Protein AF-A0A968NN90-F1 (afdb_monomer_lite)

Radius of gyration: 11.65 Å; chains: 1; bounding box: 23×21×32 Å

Secondary structure (DSSP, 8-state):
-HHHHHHHIIIIIT--EEEEEEETTTEEEEEEE--S--

Foldseek 3Di:
DVVVVVQCCLCVVQVKDWDWDQDPPPGIDIDIGGDPPD

pLDDT: mean 94.3, std 5.68, range [69.56, 97.94]

Structure (mmCIF, N/CA/C/O backbone):
data_AF-A0A968NN90-F1
#
_entry.id   AF-A0A968NN90-F1
#
loop_
_atom_site.group_PDB
_atom_site.id
_atom_site.type_symbol
_atom_site.label_atom_id
_atom_site.label_alt_id
_atom_site.label_comp_id
_atom_site.label_asym_id
_atom_site.label_entity_id
_atom_site.label_seq_id
_atom_site.pdbx_PDB_ins_code
_atom_site.Cartn_x
_atom_site.Cartn_y
_atom_site.Cartn_z
_atom_site.occupancy
_atom_site.B_iso_or_equiv
_atom_site.auth_seq_id
_atom_site.auth_comp_id
_atom_site.auth_asym_id
_atom_site.auth_atom_id
_atom_site.pdbx_PDB_model_num
ATOM 1 N N . M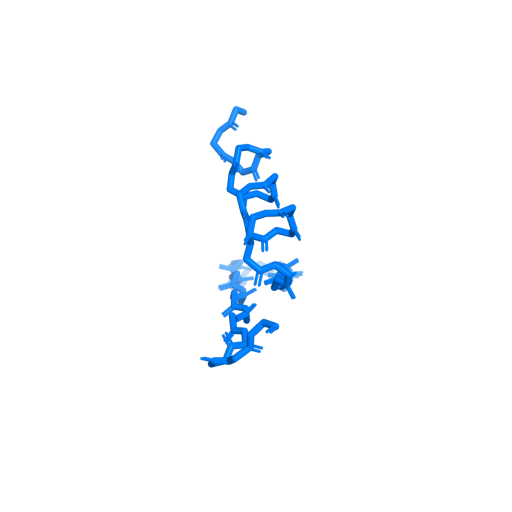ET A 1 1 ? 0.111 15.054 0.060 1.00 73.50 1 MET A N 1
ATOM 2 C CA . MET A 1 1 ? -1.097 15.411 0.835 1.00 73.50 1 MET A CA 1
ATOM 3 C C . MET A 1 1 ? -2.107 14.265 0.827 1.00 73.50 1 MET A C 1
ATOM 5 O O . MET A 1 1 ? -2.249 13.635 1.860 1.00 73.50 1 MET A O 1
ATOM 9 N N . GLY A 1 2 ? -2.724 13.921 -0.315 1.00 89.81 2 GLY A N 1
ATOM 10 C CA . GLY A 1 2 ? -3.803 12.914 -0.373 1.00 89.81 2 GLY A CA 1
ATOM 11 C C . GLY A 1 2 ? -3.460 11.539 0.217 1.00 89.81 2 GLY A C 1
ATOM 12 O O . GLY A 1 2 ? -4.138 11.095 1.132 1.00 89.81 2 GLY A O 1
ATOM 13 N N . LEU A 1 3 ? -2.365 10.907 -0.225 1.00 91.25 3 LEU A N 1
ATOM 14 C CA . LEU A 1 3 ? -1.973 9.570 0.258 1.00 91.25 3 LEU A CA 1
ATOM 15 C C . LEU A 1 3 ? -1.649 9.517 1.756 1.00 91.25 3 LEU A C 1
ATOM 17 O O . LEU A 1 3 ? -1.947 8.519 2.400 1.00 91.25 3 LEU A O 1
ATOM 21 N N . ALA A 1 4 ? -1.076 10.585 2.315 1.00 91.88 4 ALA A N 1
ATOM 22 C CA . ALA A 1 4 ? -0.776 10.646 3.745 1.00 91.88 4 ALA A CA 1
ATOM 23 C C . ALA A 1 4 ? -2.064 10.696 4.583 1.00 91.88 4 ALA A C 1
ATOM 25 O O . ALA A 1 4 ? -2.171 9.990 5.578 1.00 91.88 4 ALA A O 1
ATOM 26 N N . ILE A 1 5 ? -3.063 11.466 4.133 1.00 95.25 5 ILE A N 1
ATOM 27 C CA . ILE A 1 5 ? -4.387 11.523 4.770 1.00 95.25 5 ILE A CA 1
ATOM 28 C C . ILE A 1 5 ? -5.088 10.166 4.648 1.00 95.25 5 ILE A C 1
ATOM 30 O O . ILE A 1 5 ? -5.626 9.665 5.630 1.00 95.25 5 ILE A O 1
ATOM 34 N N . CYS A 1 6 ? -5.045 9.541 3.466 1.00 95.00 6 CYS A N 1
ATOM 35 C CA . CYS A 1 6 ? -5.598 8.203 3.271 1.00 95.00 6 CYS A CA 1
ATOM 36 C C . CYS A 1 6 ? -4.944 7.188 4.210 1.00 95.00 6 CYS A C 1
ATOM 38 O O . CYS A 1 6 ? -5.658 6.456 4.882 1.00 95.00 6 CYS A O 1
ATOM 40 N N . TYR A 1 7 ? -3.612 7.171 4.300 1.00 95.12 7 TYR A N 1
ATOM 41 C CA . TYR A 1 7 ? -2.895 6.265 5.195 1.00 95.12 7 TYR A CA 1
ATOM 42 C C . TYR A 1 7 ? -3.324 6.465 6.651 1.00 95.12 7 TYR A C 1
ATOM 44 O O . TYR A 1 7 ? -3.633 5.490 7.332 1.00 95.12 7 TYR A O 1
ATOM 52 N N . GLN A 1 8 ? -3.413 7.720 7.100 1.00 95.75 8 GLN A N 1
ATOM 53 C CA . GLN A 1 8 ? -3.837 8.046 8.457 1.00 95.75 8 GLN A CA 1
ATOM 54 C C . GLN A 1 8 ? -5.255 7.531 8.746 1.00 95.75 8 GLN A C 1
ATOM 56 O O . GLN A 1 8 ? -5.471 6.833 9.728 1.00 95.75 8 GLN A O 1
ATOM 61 N N . ILE A 1 9 ? -6.217 7.800 7.861 1.00 95.81 9 ILE A N 1
ATOM 62 C CA . ILE A 1 9 ? -7.602 7.332 8.020 1.00 95.81 9 ILE A CA 1
ATOM 63 C C . ILE A 1 9 ? -7.669 5.797 8.014 1.00 95.81 9 ILE A C 1
ATOM 65 O O . ILE A 1 9 ? -8.280 5.198 8.896 1.00 95.81 9 ILE A O 1
ATOM 69 N N . ILE A 1 10 ? -7.023 5.153 7.039 1.00 96.62 10 ILE A N 1
ATOM 70 C CA . ILE A 1 10 ? -7.064 3.697 6.857 1.00 96.62 10 ILE A CA 1
ATOM 71 C C . ILE A 1 10 ? -6.454 2.980 8.066 1.00 96.62 10 ILE A C 1
ATOM 73 O O . ILE A 1 10 ? -7.050 2.037 8.577 1.00 96.62 10 ILE A O 1
ATOM 77 N N . THR A 1 11 ? -5.296 3.432 8.545 1.00 95.19 11 THR A N 1
ATOM 78 C CA . THR A 1 11 ? -4.571 2.753 9.629 1.00 95.19 11 THR A CA 1
ATOM 79 C C . THR A 1 11 ? -5.081 3.133 11.016 1.00 95.19 11 THR A C 1
ATOM 81 O O . THR A 1 11 ? -5.316 2.249 11.834 1.00 95.19 11 THR A O 1
ATOM 84 N N . GLU A 1 12 ? -5.301 4.422 11.291 1.00 95.81 12 GLU A N 1
ATOM 85 C CA . GLU A 1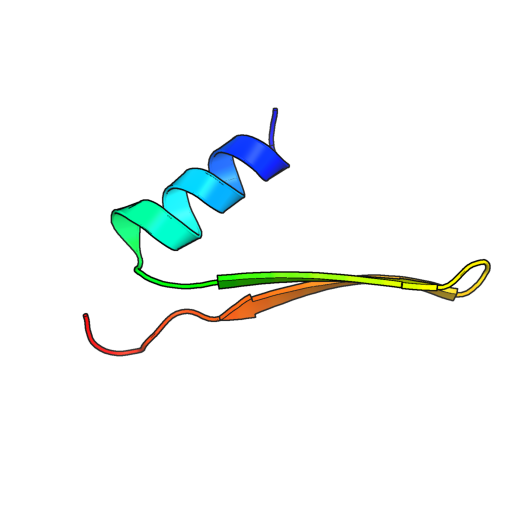 12 ? -5.645 4.894 12.6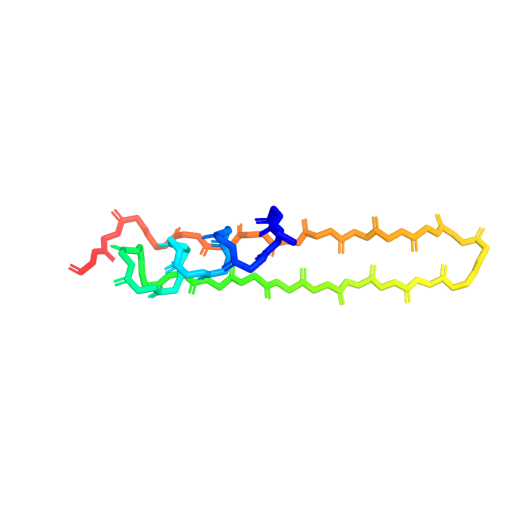39 1.00 95.81 12 GLU A CA 1
ATOM 86 C C . GLU A 1 12 ? -7.137 4.755 12.949 1.00 95.81 12 GLU A C 1
ATOM 88 O O . GLU A 1 12 ? -7.492 4.361 14.056 1.00 95.81 12 GLU A O 1
A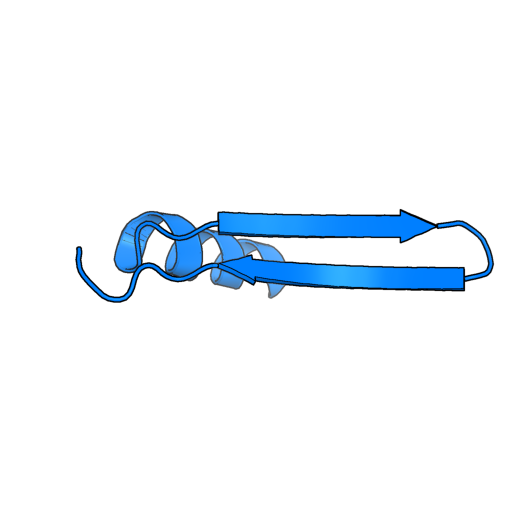TOM 93 N N . GLN A 1 13 ? -8.021 5.070 11.995 1.00 95.06 13 GLN A N 1
ATOM 94 C CA . GLN A 1 13 ? -9.472 5.024 12.233 1.00 95.06 13 GLN A CA 1
ATOM 95 C C . GLN A 1 13 ? -10.073 3.670 11.873 1.00 95.06 13 GLN A C 1
ATOM 97 O O . GLN A 1 13 ? -11.028 3.226 12.510 1.00 95.06 13 GLN A O 1
ATOM 102 N N . HIS A 1 14 ? -9.536 3.025 10.834 1.00 95.75 14 HIS A N 1
ATOM 103 C CA . HIS A 1 14 ? -10.097 1.782 10.322 1.00 95.75 14 HIS A CA 1
ATOM 104 C C . HIS A 1 14 ? -9.332 0.516 10.704 1.00 95.75 14 HIS A C 1
ATOM 106 O O . HIS A 1 14 ? -9.851 -0.566 10.439 1.00 95.75 14 HIS A O 1
ATOM 112 N N . GLN A 1 15 ? -8.144 0.638 11.314 1.00 96.12 15 GLN A N 1
ATOM 113 C CA . GLN A 1 15 ? -7.240 -0.489 11.601 1.00 96.12 15 GLN A CA 1
ATOM 114 C C . GLN A 1 15 ? -6.963 -1.355 10.357 1.00 96.12 15 GLN A C 1
ATOM 116 O O . GLN A 1 15 ? -6.727 -2.559 10.439 1.00 96.12 15 GLN A O 1
ATOM 121 N N . GLY A 1 16 ? -7.036 -0.729 9.185 1.00 96.00 16 GLY A N 1
ATOM 122 C CA . GLY A 1 16 ? -6.773 -1.334 7.894 1.00 96.00 16 GLY A CA 1
ATOM 123 C C . GLY A 1 16 ? -5.328 -1.153 7.448 1.00 96.00 16 GLY A C 1
ATOM 124 O O . GLY A 1 16 ? -4.476 -0.647 8.179 1.00 96.00 16 GLY A O 1
ATOM 125 N N . SER A 1 17 ? -5.056 -1.528 6.201 1.00 96.31 17 SER A N 1
ATOM 126 C CA . SER A 1 17 ? -3.750 -1.368 5.560 1.00 96.31 17 SER A CA 1
ATOM 127 C C . SER A 1 17 ? -3.869 -0.761 4.162 1.00 96.31 17 SER A C 1
ATOM 129 O O . SER A 1 17 ? -4.898 -0.877 3.494 1.00 96.31 17 SER A O 1
ATOM 131 N N . LEU A 1 18 ? -2.795 -0.094 3.730 1.00 95.56 18 LEU A N 1
ATOM 132 C CA . LEU A 1 18 ? -2.612 0.426 2.377 1.00 95.56 18 LEU A CA 1
ATOM 133 C C . LEU A 1 18 ? -1.282 -0.102 1.832 1.00 95.56 18 LEU A C 1
ATOM 135 O O . LEU A 1 18 ? -0.223 0.217 2.370 1.00 95.56 18 LEU A O 1
ATOM 139 N N . GLU A 1 19 ? -1.339 -0.863 0.746 1.00 95.38 19 GLU A N 1
ATOM 140 C CA . GLU A 1 19 ? -0.176 -1.418 0.054 1.00 95.38 19 GLU A CA 1
ATOM 141 C C . GLU A 1 19 ? -0.044 -0.800 -1.341 1.00 95.38 19 GLU A C 1
ATOM 143 O O . GLU A 1 19 ? -1.040 -0.467 -1.986 1.00 95.38 19 GLU A O 1
ATOM 148 N N . CYS A 1 20 ? 1.194 -0.623 -1.804 1.00 95.06 20 CYS A N 1
ATOM 149 C CA . CYS A 1 20 ? 1.506 -0.049 -3.109 1.00 95.06 20 CYS A CA 1
ATOM 150 C C . CYS A 1 20 ? 2.385 -1.018 -3.894 1.00 95.06 20 CYS A C 1
ATOM 152 O O . CYS A 1 20 ? 3.521 -1.295 -3.504 1.00 95.06 20 CYS A O 1
ATOM 154 N N . PHE A 1 21 ? 1.867 -1.490 -5.021 1.00 97.25 21 PHE A N 1
ATOM 155 C CA . PHE A 1 21 ? 2.580 -2.333 -5.964 1.00 97.25 21 PHE A CA 1
ATOM 156 C C . PHE A 1 21 ? 2.832 -1.512 -7.221 1.00 97.25 21 PHE A C 1
ATOM 158 O O . PHE A 1 21 ? 1.910 -1.184 -7.960 1.00 97.25 21 PHE A O 1
ATOM 165 N N . SER A 1 22 ? 4.083 -1.129 -7.459 1.00 96.75 22 SER A N 1
ATOM 166 C CA . SER A 1 22 ? 4.460 -0.384 -8.658 1.00 96.75 22 SER A CA 1
ATOM 167 C C . SER A 1 22 ? 5.430 -1.203 -9.483 1.00 96.75 22 SER A C 1
ATOM 169 O O . SER A 1 22 ? 6.438 -1.688 -8.970 1.00 96.75 22 SER A O 1
ATOM 171 N N . GLU A 1 23 ? 5.131 -1.338 -10.771 1.00 97.94 23 GLU A N 1
ATOM 172 C CA . GLU A 1 23 ? 6.023 -1.977 -11.721 1.00 97.94 23 GLU A CA 1
ATOM 173 C C . GLU A 1 23 ? 6.308 -1.034 -12.893 1.00 97.94 23 GLU A C 1
ATOM 175 O O . GLU A 1 23 ? 5.413 -0.471 -13.538 1.00 97.94 23 GLU A O 1
ATOM 180 N N . PHE A 1 24 ? 7.599 -0.866 -13.181 1.00 96.56 24 PHE A N 1
ATOM 181 C CA . PHE A 1 24 ? 8.065 -0.006 -14.257 1.00 96.56 24 PHE A CA 1
ATOM 182 C C . PHE A 1 24 ? 7.430 -0.408 -15.595 1.00 96.56 24 PHE A C 1
ATOM 184 O O . PHE A 1 24 ? 7.425 -1.579 -15.965 1.00 96.56 24 PHE A O 1
ATOM 191 N N . LYS A 1 25 ? 6.906 0.580 -16.333 1.00 96.69 25 LYS A N 1
ATOM 192 C CA . LYS A 1 25 ? 6.163 0.411 -17.599 1.00 96.69 25 LYS A CA 1
ATOM 193 C C . LYS A 1 25 ? 4.836 -0.365 -17.516 1.00 96.69 25 LYS A C 1
ATOM 195 O O . LYS A 1 25 ? 4.198 -0.504 -18.555 1.00 96.69 25 LYS A O 1
ATOM 200 N N . LYS A 1 26 ? 4.386 -0.815 -16.340 1.00 96.69 26 LYS A N 1
ATOM 201 C CA . LYS A 1 26 ? 3.051 -1.421 -16.161 1.00 96.69 26 LYS A CA 1
ATOM 202 C C . LYS A 1 26 ? 2.088 -0.529 -15.388 1.00 96.69 26 LYS A C 1
ATOM 204 O O . LYS A 1 26 ? 0.899 -0.530 -15.682 1.00 96.69 26 LYS A O 1
ATOM 209 N N . GLY A 1 27 ? 2.612 0.275 -14.467 1.00 97.12 27 GLY A N 1
ATOM 210 C CA . GLY A 1 27 ? 1.830 1.226 -13.687 1.00 97.12 27 GLY A CA 1
ATOM 211 C C . GLY A 1 27 ? 1.956 0.97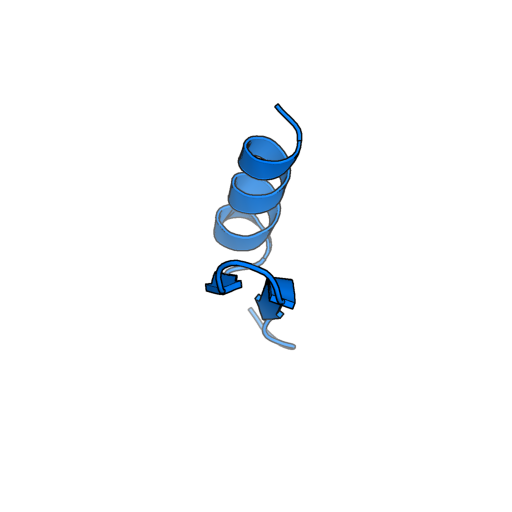4 -12.192 1.00 97.12 27 GLY A C 1
ATOM 212 O O . GLY A 1 27 ? 2.926 0.376 -11.724 1.00 97.12 27 GLY A O 1
ATOM 213 N N . THR A 1 28 ? 0.975 1.472 -11.449 1.00 97.31 28 THR A N 1
ATOM 214 C CA . THR A 1 28 ? 0.938 1.390 -9.992 1.00 97.31 28 THR A CA 1
ATOM 215 C C . THR A 1 28 ? -0.452 0.975 -9.547 1.00 97.31 28 THR A C 1
ATOM 217 O O . THR A 1 28 ? -1.442 1.575 -9.962 1.00 97.31 28 THR A O 1
ATOM 220 N N . GLU A 1 29 ? -0.505 -0.016 -8.672 1.00 97.75 29 GLU A N 1
ATOM 221 C CA . GLU A 1 29 ? -1.701 -0.514 -8.018 1.00 97.75 29 GLU A CA 1
ATOM 222 C C . GLU A 1 29 ? -1.628 -0.193 -6.526 1.00 97.75 29 GLU A C 1
ATOM 224 O O . GLU A 1 29 ? -0.599 -0.384 -5.876 1.00 97.7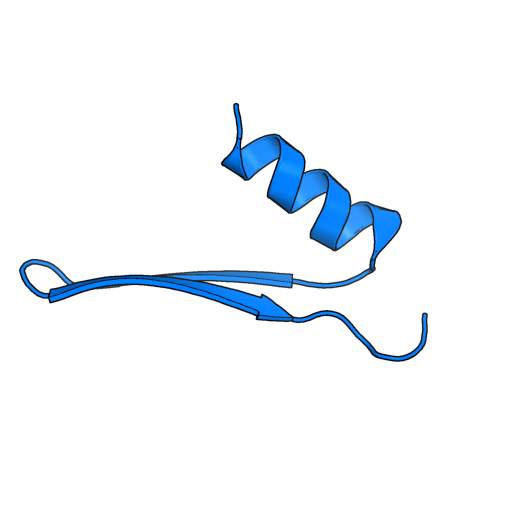5 29 GLU A O 1
ATOM 229 N N . PHE A 1 30 ? -2.735 0.307 -5.987 1.00 96.38 30 PHE A N 1
ATOM 230 C CA . PHE A 1 30 ? -2.893 0.557 -4.561 1.00 96.38 30 PHE A CA 1
ATOM 231 C C . PHE A 1 30 ? -3.982 -0.367 -4.030 1.00 96.38 30 PHE A C 1
ATOM 233 O O . PHE A 1 30 ? -5.104 -0.351 -4.538 1.00 96.38 30 PHE A O 1
ATOM 240 N N . VAL A 1 31 ? -3.657 -1.154 -3.009 1.00 96.69 31 VAL A N 1
ATOM 241 C CA . VAL A 1 31 ? -4.588 -2.088 -2.371 1.00 96.69 31 VAL A CA 1
ATOM 242 C C . VAL A 1 31 ? -4.909 -1.571 -0.979 1.00 96.69 31 VAL A C 1
ATOM 244 O O . VAL A 1 31 ? -4.006 -1.295 -0.193 1.00 96.69 31 VAL A O 1
ATOM 247 N N . ILE A 1 32 ? -6.199 -1.416 -0.687 1.00 97.00 32 ILE A N 1
ATOM 248 C CA . ILE A 1 32 ? -6.696 -0.988 0.622 1.00 97.00 32 ILE A CA 1
ATOM 249 C C . ILE A 1 32 ? -7.450 -2.157 1.239 1.00 97.00 32 ILE A C 1
ATOM 251 O O . ILE A 1 32 ? -8.425 -2.635 0.660 1.00 97.00 32 ILE A O 1
ATOM 255 N N . THR A 1 33 ? -7.029 -2.577 2.428 1.00 96.88 33 THR A N 1
ATOM 256 C CA . THR A 1 33 ? -7.712 -3.617 3.200 1.00 96.88 33 THR A CA 1
ATOM 257 C C . THR A 1 33 ? -8.350 -2.984 4.421 1.00 96.88 33 THR A C 1
ATOM 259 O O . THR A 1 33 ? -7.657 -2.369 5.226 1.00 96.88 33 THR A O 1
ATOM 262 N N . ILE A 1 34 ? -9.665 -3.145 4.569 1.00 97.00 34 ILE A N 1
ATOM 263 C CA . ILE A 1 34 ? -10.418 -2.685 5.739 1.00 97.00 34 ILE A CA 1
ATOM 264 C C . ILE A 1 34 ? -11.041 -3.912 6.412 1.00 97.00 34 ILE A C 1
ATOM 266 O O . ILE A 1 34 ? -11.771 -4.649 5.740 1.00 97.00 34 ILE A O 1
ATOM 270 N N . PRO A 1 35 ? -10.767 -4.166 7.703 1.00 94.19 35 PRO A N 1
ATOM 271 C CA . PRO A 1 35 ? -11.413 -5.255 8.416 1.00 94.19 35 PRO A CA 1
ATOM 272 C C . PRO A 1 35 ? -12.914 -4.968 8.564 1.00 94.19 35 PRO A C 1
ATOM 274 O O . PRO A 1 35 ? -13.331 -3.838 8.810 1.00 94.19 35 PRO A O 1
ATOM 277 N N . VAL A 1 36 ? -13.747 -6.001 8.415 1.00 94.50 36 VAL A N 1
ATOM 278 C CA . VAL A 1 36 ? -15.214 -5.874 8.547 1.00 94.50 36 VAL A CA 1
ATOM 279 C C . VAL A 1 36 ? -15.627 -5.592 10.001 1.00 94.50 36 VAL A C 1
ATOM 281 O O . VAL A 1 36 ? -16.712 -5.072 10.245 1.00 94.50 36 VAL A O 1
ATOM 284 N N . ILE A 1 37 ? -14.764 -5.928 10.965 1.00 90.81 37 ILE A N 1
ATOM 285 C CA . ILE A 1 37 ? -14.967 -5.738 12.405 1.00 90.81 37 ILE A CA 1
ATOM 286 C C . ILE A 1 37 ? -13.658 -5.208 13.003 1.00 90.81 37 ILE A C 1
ATOM 288 O O . ILE A 1 37 ? -12.592 -5.717 12.656 1.00 90.81 37 ILE A O 1
ATOM 292 N N . GLN A 1 38 ? -13.772 -4.206 13.877 1.00 69.56 38 GLN A N 1
ATOM 293 C CA . GLN A 1 38 ? -12.680 -3.539 14.599 1.00 69.56 38 GLN A CA 1
ATOM 294 C C . GLN A 1 38 ? -12.579 -4.039 16.040 1.00 69.56 38 GLN A C 1
ATOM 296 O O . GLN A 1 38 ? -13.656 -4.251 16.646 1.00 69.56 38 GLN A O 1
#

Sequence (38 aa):
MGLAICYQIITEQHQGSLECFSEFKKGTEFVITIPVIQ

=== Feature glossary ===
Feature key, reading from the visual/contextual features back to the raw sequence:

Rendered structure images. Structure images are PyMOL renders from six orthogonal camera directions. Cartoon representation draws helices as coils and strands as arrows; sticks shows the backbone as bonds; surface shows the solvent-excluded envelope. Rainbow coloring maps sequence position to hue (blue→red, N→C); chain coloring assigns a distinct color per polypeptide.

Contact-map, Ramachandran, and PAE plots. Three diagnostic plots accompany the record. The Cα contact map visualizes the tertiary structure as a 2D adjacency matrix (8 Å cutoff, sequence-local contacts suppressed). The Ramachandran plot shows the distribution of backbone (φ, ψ) torsions, with points in the α and β basins reflecting secondary structure content. The PAE plot shows AlphaFold's inter-residue confidence as a color matrix.

InterPro / GO / CATH / organism. The annotation block draws on four external resources. InterPro: which protein families and domains the sequence belongs to. GO: standardized terms for what the protein does, what process it participates in, and where in the cell it acts. CATH: which structural fold it has in the CATH hierarchy. Organism: the species of origin.

Nearest PDB structures. Structural nearest neighbors (via Foldseek easy-search vs the PDB). Reported per hit: target PDB id, E-value, and alignment TM-score. A TM-score above ~0.5 is the conventional threshold for 'same fold'.

Predicted aligned error. Predicted aligned error is AlphaFold's pairwise confidence. Unlike pLDDT (per-residue), PAE is per-residue-pair and captures whether two parts of the structure are correctly placed relative to each other. Units are ångströms of expected positional error.

Solvent-accessible surface area. SASA measures how much of the protein is reachable by solvent. It is computed by rolling a water-sized probe over the atomic surface and summing the exposed area (Å²). Per-residue SASA distinguishes core (buried, low SASA) from surface (exposed, high SASA) residues; total SASA is a whole-molecule size measure.

B-factor. Crystallographic B-factors measure how much each atom's electron density is smeared out, in Å². They rise in mobile loops and surface residues and fall in the buried interior. In AlphaFold models this column is repurposed to hold pLDDT instead.

pLDDT. For AlphaFold models, the B-factor field carries pLDDT — the model's own estimate of local accuracy on a 0–100 scale. Regions with pLDDT<50 should be treated as essentially unmodeled; they often correspond to intrinsically disordered segments.

Backbone torsions (φ/ψ). φ (phi) and ψ (psi) are the two rotatable backbone dihedrals per residue: φ is the C(i-1)–N–Cα–C torsion, ψ is the N–Cα–C–N(i+1) torsion, both in degrees on (−180°, 180°]. α-helical residues cluster near (−60°, −45°); β-strand residues near (−120°, +130°). A Ramachandran plot is simply a scatter of (φ, ψ) for every residue.

Radius of gyration, Cα contacts, bounding box. Radius of gyration (Rg) is the root-mean-square distance of Cα atoms from their centroid — a single number for overall size and compactness. A globular domain of N residues has Rg ≈ 2.2·N^0.38 Å; an extended or disordered chain has a much larger Rg. The Cα contact count is the number of residue pairs whose Cα atoms are within 8 Å and are more than four positions apart in sequence — a standard proxy for tertiary packing density. The bounding box is the smallest axis-aligned box enclosing all Cα atoms.

Secondary structure (3-state, P-SEA). Three-state secondary structure (P-SEA) collapses the eight DSSP classes into helix (a), strand (b), and coil (c). P-SEA assigns these from Cα geometry alone — distances and angles — without requiring backbone oxygens, so it works on any Cα trace.

Secondary structure (8-state, DSSP). Secondary structure is the local, repeating backbone conformation. DSSP classifies it into eight states by reading the hydrogen-bond network: three helix types (H, G, I), two β types (E, B), two non-regular types (T, S), and unstructured coil (-).

Foldseek 3Di. The Foldseek 3Di string encodes local tertiary geometry as a 20-letter alphabet — one character per residue — derived from the relative positions of nearby Cα atoms. Unlike the amino-acid sequence, 3Di is a direct function of the 3D structure, so two proteins with the same fold have similar 3Di strings even at low sequence identity.

mmCIF coordinates. Structure coordinates are given as an mmCIF _atom_site loop: one row per atom with element, residue name, chain id, sequence number, and x/y/z position in Å. Only the four main-chain atoms per residue are included here; side chains are omitted to keep the record compact.

Sequence. This is the polypeptide sequence — one letter per residue, N-terminus first. Length ranges from a few dozen residues for small domains to over a thousand for large multi-domain proteins.